Protein AF-A0AAU6DVH6-F1 (afdb_monomer_lite)

Foldseek 3Di:
DVVVVVVVVVVVVVVVVVVVVVVVVPDDDAQKKWFDPPPPDATEIAGCDDPQNVPVPPDPPPPVRIDRDDLVVSVCSVPPVVHHYDPRRPSCVVNVHD

Structure (mmCIF, N/CA/C/O backbone):
data_AF-A0AAU6DVH6-F1
#
_entry.id   AF-A0AAU6DVH6-F1
#
loop_
_atom_site.group_PDB
_atom_site.id
_atom_site.type_symbol
_atom_site.label_atom_id
_atom_site.label_alt_id
_atom_site.label_comp_id
_atom_site.label_asym_id
_atom_site.label_entity_id
_atom_site.label_seq_id
_atom_site.pdbx_PDB_ins_code
_atom_site.Cartn_x
_atom_site.Cartn_y
_atom_site.Cartn_z
_atom_site.occupancy
_atom_site.B_iso_or_equiv
_atom_site.auth_seq_id
_atom_site.auth_comp_id
_atom_site.auth_asym_id
_atom_site.auth_atom_id
_atom_site.pdbx_PDB_model_num
ATOM 1 N N . MET A 1 1 ? 39.160 -4.697 -31.586 1.00 62.22 1 MET A N 1
ATOM 2 C CA . MET A 1 1 ? 38.354 -5.785 -30.984 1.00 62.22 1 MET A CA 1
ATOM 3 C C . MET A 1 1 ? 37.705 -5.423 -29.638 1.00 62.22 1 MET A C 1
ATOM 5 O O . MET A 1 1 ? 36.741 -6.080 -29.283 1.00 62.22 1 MET A O 1
ATOM 9 N N . ALA A 1 2 ? 38.150 -4.384 -28.909 1.00 64.06 2 ALA A N 1
ATOM 10 C CA . ALA A 1 2 ? 37.533 -3.968 -27.633 1.00 64.06 2 ALA A CA 1
ATOM 11 C C . ALA A 1 2 ? 36.112 -3.374 -27.772 1.00 64.06 2 ALA A C 1
ATOM 13 O O . ALA A 1 2 ? 35.224 -3.725 -27.008 1.00 64.06 2 ALA A O 1
ATOM 14 N N . ARG A 1 3 ? 35.873 -2.573 -28.820 1.00 63.03 3 ARG A N 1
ATOM 15 C CA . ARG A 1 3 ? 34.599 -1.867 -29.063 1.00 63.03 3 ARG A CA 1
ATOM 16 C C . ARG A 1 3 ? 33.383 -2.797 -29.231 1.00 63.03 3 ARG A C 1
ATOM 18 O O . ARG A 1 3 ? 32.265 -2.406 -28.938 1.00 63.03 3 ARG A O 1
ATOM 25 N N . THR A 1 4 ? 33.600 -4.029 -29.697 1.00 71.75 4 THR A N 1
ATOM 26 C CA . THR A 1 4 ? 32.538 -5.038 -29.864 1.00 71.75 4 THR A CA 1
ATOM 27 C C . THR A 1 4 ? 32.136 -5.670 -28.531 1.00 71.75 4 THR A C 1
ATOM 29 O O . THR A 1 4 ? 30.976 -6.017 -28.362 1.00 71.75 4 THR A O 1
ATOM 32 N N . ARG A 1 5 ? 33.066 -5.792 -27.571 1.00 68.69 5 ARG A N 1
ATOM 33 C CA . ARG A 1 5 ? 32.782 -6.376 -26.250 1.00 68.69 5 ARG A CA 1
ATOM 34 C C . ARG A 1 5 ? 31.963 -5.429 -25.375 1.00 68.69 5 ARG A C 1
ATOM 36 O O . ARG A 1 5 ? 30.977 -5.866 -24.805 1.00 68.69 5 ARG A O 1
ATOM 43 N N . GLU A 1 6 ? 32.294 -4.136 -25.372 1.00 70.75 6 GLU A N 1
ATOM 44 C CA . GLU A 1 6 ? 31.474 -3.114 -24.694 1.00 70.75 6 GLU A CA 1
ATOM 45 C C . GLU A 1 6 ? 30.042 -3.072 -25.240 1.00 70.75 6 GLU A C 1
ATOM 47 O O . GLU A 1 6 ? 29.088 -2.904 -24.486 1.00 70.75 6 GLU A O 1
ATOM 52 N N . TRP A 1 7 ? 29.881 -3.251 -26.555 1.00 72.12 7 TRP A N 1
ATOM 53 C CA . TRP A 1 7 ? 28.562 -3.247 -27.186 1.00 72.12 7 TRP A CA 1
ATOM 54 C C . TRP A 1 7 ? 27.711 -4.448 -26.751 1.00 72.12 7 TRP A C 1
ATOM 56 O O . TRP A 1 7 ? 26.519 -4.294 -26.504 1.00 72.12 7 TRP A O 1
ATOM 66 N N . ILE A 1 8 ? 28.333 -5.622 -26.596 1.00 75.44 8 ILE A N 1
ATOM 67 C CA . ILE A 1 8 ? 27.667 -6.829 -26.088 1.00 75.44 8 ILE A CA 1
ATOM 68 C C . ILE A 1 8 ? 27.226 -6.624 -24.633 1.00 75.44 8 ILE A C 1
ATOM 70 O O . ILE A 1 8 ? 26.067 -6.863 -24.325 1.00 75.44 8 ILE A O 1
ATOM 74 N N . GLU A 1 9 ? 28.089 -6.099 -23.759 1.00 74.25 9 GLU A N 1
ATOM 75 C CA . GLU A 1 9 ? 27.757 -5.891 -22.337 1.00 74.25 9 GLU A CA 1
ATOM 76 C C . GLU A 1 9 ? 26.633 -4.861 -22.113 1.00 74.25 9 GLU A C 1
ATOM 78 O O . GLU A 1 9 ? 25.827 -4.981 -21.185 1.00 74.25 9 GLU A O 1
ATOM 83 N N . ILE A 1 10 ? 26.567 -3.816 -22.946 1.00 76.69 10 ILE A N 1
ATOM 84 C CA . ILE A 1 10 ? 25.478 -2.830 -22.898 1.00 76.69 10 ILE A CA 1
ATOM 85 C C . ILE A 1 10 ? 24.163 -3.471 -23.341 1.00 76.69 10 ILE A C 1
ATOM 87 O O . ILE A 1 10 ? 23.145 -3.296 -22.669 1.00 76.69 10 ILE A O 1
ATOM 91 N N . GLU A 1 11 ? 24.181 -4.226 -24.436 1.00 74.81 11 GLU A N 1
ATOM 92 C CA . GLU A 1 11 ? 22.973 -4.853 -24.967 1.00 74.81 11 GLU A CA 1
ATOM 93 C C . GLU A 1 11 ? 22.472 -5.980 -24.048 1.00 74.81 11 GLU A C 1
ATOM 95 O O . GLU A 1 11 ? 21.274 -6.081 -23.793 1.00 74.81 11 GLU A O 1
ATOM 100 N N . GLU A 1 12 ? 23.377 -6.750 -23.437 1.00 73.38 12 GLU A N 1
ATOM 101 C CA . GLU A 1 12 ? 23.032 -7.745 -22.417 1.00 73.38 12 GLU A CA 1
ATOM 102 C C . GLU A 1 12 ? 22.362 -7.102 -21.199 1.00 73.38 12 GLU A C 1
ATOM 104 O O . GLU A 1 12 ? 21.345 -7.613 -20.725 1.00 73.38 12 GLU A O 1
ATOM 109 N N . ARG A 1 13 ? 22.851 -5.948 -20.720 1.00 70.31 13 ARG A N 1
ATOM 110 C CA . ARG A 1 13 ? 22.172 -5.209 -19.641 1.00 70.31 13 ARG A CA 1
ATOM 111 C C . ARG A 1 13 ? 20.765 -4.778 -20.030 1.00 70.31 13 ARG A C 1
ATOM 113 O O . ARG A 1 13 ? 19.850 -4.967 -19.232 1.00 70.31 13 ARG A O 1
ATOM 120 N N . ARG A 1 14 ? 20.577 -4.262 -21.247 1.00 69.31 14 ARG A N 1
ATOM 121 C CA . ARG A 1 14 ? 19.253 -3.845 -21.733 1.00 69.31 14 ARG A CA 1
ATOM 122 C C . ARG A 1 14 ? 18.281 -5.018 -21.773 1.00 69.31 14 ARG A C 1
ATOM 124 O O . ARG A 1 14 ? 17.178 -4.902 -21.251 1.00 69.31 14 ARG A O 1
ATOM 131 N N . VAL A 1 15 ? 18.709 -6.164 -22.305 1.00 75.50 15 VAL A N 1
ATOM 132 C CA . VAL A 1 15 ? 17.887 -7.383 -22.346 1.00 75.50 15 VAL A CA 1
ATOM 133 C C . VAL A 1 15 ? 17.543 -7.871 -20.936 1.00 75.50 15 VAL A C 1
ATOM 135 O O . VAL A 1 15 ? 16.401 -8.256 -20.690 1.00 75.50 15 VAL A O 1
ATOM 138 N N . GLN A 1 16 ? 18.482 -7.826 -19.986 1.00 69.50 16 GLN A N 1
ATOM 139 C CA . GLN A 1 16 ? 18.209 -8.202 -18.593 1.00 69.50 16 GLN A CA 1
ATOM 140 C C . GLN A 1 16 ? 17.236 -7.231 -17.909 1.00 69.50 16 GLN A C 1
ATOM 142 O O . GLN A 1 16 ? 16.309 -7.674 -17.233 1.00 69.50 16 GLN A O 1
ATOM 147 N N . GLU A 1 17 ? 17.381 -5.919 -18.107 1.00 66.44 17 GLU A N 1
ATOM 148 C CA . GLU A 1 17 ? 16.439 -4.924 -17.580 1.00 66.44 17 GLU A CA 1
ATOM 149 C C 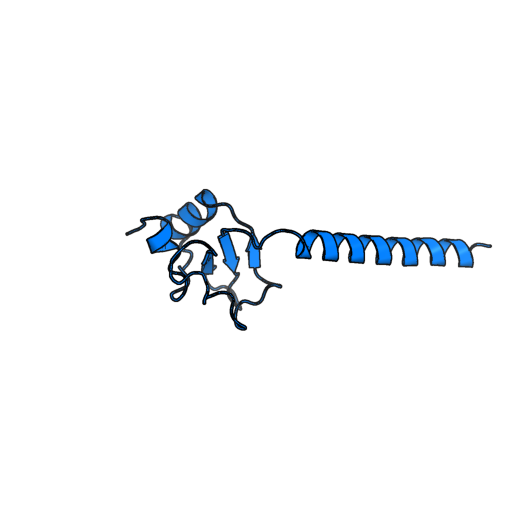. GLU A 1 17 ? 15.032 -5.090 -18.165 1.00 66.44 17 GLU A C 1
ATOM 151 O O . GLU A 1 17 ? 14.038 -4.963 -17.442 1.00 66.44 17 GLU A O 1
ATOM 156 N N . GLU A 1 18 ? 14.936 -5.399 -19.458 1.00 68.38 18 GLU A N 1
ATOM 157 C CA . GLU A 1 18 ? 13.666 -5.619 -20.145 1.00 68.38 18 GLU A CA 1
ATOM 158 C C . GLU A 1 18 ? 12.999 -6.919 -19.687 1.00 68.38 18 GLU A C 1
ATOM 160 O O . GLU A 1 18 ? 11.808 -6.913 -19.374 1.00 68.38 18 GLU A O 1
ATOM 165 N N . ARG A 1 19 ? 13.771 -8.001 -19.521 1.00 64.31 19 ARG A N 1
ATOM 166 C CA . ARG A 1 19 ? 13.292 -9.252 -18.917 1.00 64.31 19 ARG A CA 1
ATOM 167 C C . ARG A 1 19 ? 12.796 -9.042 -17.495 1.00 64.31 19 ARG A C 1
ATOM 169 O O . ARG A 1 19 ? 11.673 -9.424 -17.189 1.00 64.31 19 ARG A O 1
ATOM 176 N N . HIS A 1 20 ? 13.564 -8.359 -16.651 1.00 61.78 20 HIS A N 1
ATOM 177 C CA . HIS A 1 20 ? 13.130 -8.035 -15.295 1.00 61.78 20 HIS A CA 1
ATOM 178 C C . HIS A 1 20 ? 11.870 -7.158 -15.277 1.00 61.78 20 HIS A C 1
ATOM 180 O O . HIS A 1 20 ? 11.036 -7.289 -14.382 1.00 61.78 20 HIS A O 1
ATOM 186 N N . ARG A 1 21 ? 11.700 -6.258 -16.253 1.00 62.00 21 ARG A N 1
ATOM 187 C CA . ARG A 1 21 ? 10.474 -5.463 -16.402 1.00 62.00 21 ARG A CA 1
ATOM 188 C C . ARG A 1 21 ? 9.284 -6.338 -16.801 1.00 62.00 21 ARG A C 1
ATOM 190 O O . ARG A 1 21 ? 8.224 -6.192 -16.201 1.00 62.00 21 ARG A O 1
ATOM 197 N N . GLN A 1 22 ? 9.461 -7.243 -17.761 1.00 61.16 22 GLN A N 1
ATOM 198 C CA . GLN A 1 22 ? 8.419 -8.171 -18.206 1.00 61.16 22 GLN A CA 1
ATOM 199 C C . GLN A 1 22 ? 8.029 -9.162 -17.101 1.00 61.16 22 GLN A C 1
ATOM 201 O O . GLN A 1 22 ? 6.846 -9.371 -16.868 1.00 61.16 22 GLN A O 1
ATOM 206 N N . GLU A 1 23 ? 8.993 -9.698 -16.352 1.00 57.62 23 GLU A N 1
ATOM 207 C CA . GLU A 1 23 ? 8.750 -10.590 -15.209 1.00 57.62 23 GLU A CA 1
ATOM 208 C C . GLU A 1 23 ? 7.994 -9.888 -14.075 1.00 57.62 23 GLU A C 1
ATOM 210 O O . GLU A 1 23 ? 7.137 -10.499 -13.437 1.00 57.62 23 GLU A O 1
ATOM 215 N N . ARG A 1 24 ? 8.268 -8.598 -13.831 1.00 56.44 24 ARG A N 1
ATOM 216 C CA . ARG A 1 24 ? 7.488 -7.778 -12.889 1.00 56.44 24 ARG A CA 1
ATOM 217 C C . ARG A 1 24 ? 6.080 -7.474 -13.399 1.00 56.44 24 ARG A C 1
ATOM 219 O O . ARG A 1 24 ? 5.160 -7.449 -12.597 1.00 56.44 24 ARG A O 1
ATOM 226 N N . ALA A 1 25 ? 5.909 -7.259 -14.703 1.00 55.59 25 ALA A N 1
ATOM 227 C CA . ALA A 1 25 ? 4.603 -6.998 -15.313 1.00 55.59 25 ALA A CA 1
ATOM 228 C C . ALA A 1 25 ? 3.728 -8.261 -15.438 1.00 55.59 25 ALA A C 1
ATOM 230 O O . ALA A 1 25 ? 2.507 -8.161 -15.435 1.00 55.59 25 ALA A O 1
ATOM 231 N N . ALA A 1 26 ? 4.346 -9.440 -15.546 1.00 50.97 26 ALA A N 1
ATOM 232 C CA . ALA A 1 26 ? 3.664 -10.732 -15.607 1.00 50.97 26 ALA A CA 1
ATOM 233 C C . ALA A 1 26 ? 3.265 -11.275 -14.225 1.00 50.97 26 ALA A C 1
ATOM 235 O O . ALA A 1 26 ? 2.502 -12.238 -14.143 1.00 50.97 26 ALA A O 1
ATOM 236 N N . GLN A 1 27 ? 3.777 -10.688 -13.139 1.00 48.81 27 GLN A N 1
ATOM 237 C CA . GLN A 1 27 ? 3.310 -11.019 -11.800 1.00 48.81 27 GLN A CA 1
ATOM 238 C C . GLN A 1 27 ? 1.903 -10.446 -11.608 1.00 48.81 27 GLN A C 1
ATOM 240 O O . GLN A 1 27 ? 1.688 -9.268 -11.908 1.00 48.81 27 GLN A O 1
ATOM 245 N N . PRO A 1 28 ? 0.941 -11.252 -11.117 1.00 54.75 28 PRO A N 1
ATOM 246 C CA . PRO A 1 28 ? -0.360 -10.719 -10.751 1.00 54.75 28 PRO A CA 1
ATOM 247 C C . PRO A 1 28 ? -0.155 -9.560 -9.767 1.00 54.75 28 PRO A C 1
ATOM 249 O O . PRO A 1 28 ? 0.771 -9.625 -8.946 1.00 54.75 28 PRO A O 1
ATOM 252 N N . PRO A 1 29 ? -0.968 -8.494 -9.858 1.00 57.69 29 PRO A N 1
ATOM 253 C CA . PRO A 1 29 ? -0.822 -7.347 -8.981 1.00 57.69 29 PRO A CA 1
ATOM 254 C C . PRO A 1 29 ? -0.833 -7.837 -7.526 1.00 57.69 29 PRO A C 1
ATOM 256 O O . PRO A 1 29 ? -1.720 -8.612 -7.153 1.00 57.69 29 PRO A O 1
ATOM 259 N N . PRO A 1 30 ? 0.179 -7.467 -6.723 1.00 62.75 30 PRO A N 1
ATOM 260 C CA . PRO A 1 30 ? 0.290 -7.928 -5.348 1.00 62.75 30 PRO A CA 1
ATOM 261 C C . PRO A 1 30 ? -0.984 -7.587 -4.575 1.00 62.75 30 PRO A C 1
ATOM 263 O O . PRO A 1 30 ? -1.513 -6.482 -4.693 1.00 62.75 30 PRO A O 1
ATOM 266 N N . GLU A 1 31 ? -1.449 -8.532 -3.756 1.00 77.00 31 GLU A N 1
ATOM 267 C CA . GLU A 1 31 ? -2.706 -8.403 -3.008 1.00 77.00 31 GLU A CA 1
ATOM 268 C C . GLU A 1 31 ? -2.743 -7.175 -2.085 1.00 77.00 31 GLU A C 1
ATOM 270 O O . GLU A 1 31 ? -3.812 -6.642 -1.780 1.00 77.00 31 GLU A O 1
ATOM 275 N N . TRP A 1 32 ? -1.565 -6.720 -1.654 1.00 83.31 32 TRP A N 1
ATOM 276 C CA . TRP A 1 32 ? -1.370 -5.585 -0.762 1.00 83.31 32 TRP A CA 1
ATOM 277 C C . TRP A 1 32 ? -0.177 -4.752 -1.217 1.00 83.31 32 TRP A C 1
ATOM 279 O O . TRP A 1 32 ? 0.893 -5.287 -1.531 1.00 83.31 32 TRP A O 1
ATOM 289 N N . VAL A 1 33 ? -0.328 -3.430 -1.187 1.00 85.62 33 VAL A N 1
ATOM 290 C CA . VAL A 1 33 ? 0.772 -2.500 -1.456 1.00 85.62 33 VAL A CA 1
ATOM 291 C C . VAL A 1 33 ? 0.780 -1.345 -0.464 1.00 85.62 33 VAL A C 1
ATOM 293 O O . VAL A 1 33 ? -0.265 -0.867 -0.032 1.00 85.62 33 VAL A O 1
ATOM 296 N N . ALA A 1 34 ? 1.977 -0.876 -0.120 1.00 86.12 34 ALA A N 1
ATOM 297 C CA . ALA A 1 34 ? 2.182 0.391 0.570 1.00 86.12 34 ALA A CA 1
ATOM 298 C C . ALA A 1 34 ? 2.616 1.441 -0.452 1.00 86.12 34 ALA A C 1
ATOM 300 O O . ALA A 1 34 ? 3.652 1.288 -1.098 1.00 86.12 34 ALA A O 1
ATOM 301 N N . GLN A 1 35 ? 1.838 2.507 -0.592 1.00 84.50 35 GLN A N 1
ATOM 302 C CA . GLN A 1 35 ? 2.211 3.692 -1.345 1.00 84.50 35 GLN A CA 1
ATOM 303 C C . GLN A 1 35 ? 2.856 4.691 -0.391 1.00 84.50 35 GLN A C 1
ATOM 305 O O . GLN A 1 35 ? 2.238 5.129 0.581 1.00 84.50 35 GLN A O 1
ATOM 310 N N . ASN A 1 36 ? 4.092 5.084 -0.678 1.00 77.56 36 ASN A N 1
ATOM 311 C CA . ASN A 1 36 ? 4.687 6.207 0.035 1.00 77.56 36 ASN A CA 1
ATOM 312 C C . ASN A 1 36 ? 3.995 7.493 -0.432 1.00 77.56 36 ASN A C 1
ATOM 314 O O . ASN A 1 36 ? 3.943 7.762 -1.636 1.00 77.56 36 ASN A O 1
ATOM 318 N N . GLY A 1 37 ? 3.460 8.275 0.510 1.00 64.44 37 GLY A N 1
ATOM 319 C CA . GLY A 1 37 ? 2.856 9.568 0.202 1.00 64.44 37 GLY A CA 1
ATOM 320 C C . GLY A 1 37 ? 3.841 10.492 -0.522 1.00 64.44 37 GLY A C 1
ATOM 321 O O . GLY A 1 37 ? 5.062 10.347 -0.424 1.00 64.44 37 GLY A O 1
ATOM 322 N N . VAL A 1 38 ? 3.328 11.467 -1.272 1.00 59.56 38 VAL A N 1
ATOM 323 C CA . VAL A 1 38 ? 4.172 12.514 -1.861 1.00 59.56 38 VAL A CA 1
ATOM 324 C C . VAL A 1 38 ? 4.686 13.411 -0.720 1.00 59.56 38 VAL A C 1
ATOM 326 O O . VAL A 1 38 ? 4.003 14.342 -0.309 1.00 59.56 38 VAL A O 1
ATOM 329 N N . GLY A 1 39 ? 5.866 13.103 -0.166 1.00 65.81 39 GLY A N 1
ATOM 330 C CA . GLY A 1 39 ? 6.501 13.842 0.941 1.00 65.81 39 GLY A CA 1
ATOM 331 C C . GLY A 1 39 ? 6.817 12.968 2.166 1.00 65.81 39 GLY A C 1
ATOM 332 O O . GLY A 1 39 ? 6.980 11.761 2.035 1.00 65.81 39 GLY A O 1
ATOM 333 N N . SER A 1 40 ? 6.896 13.575 3.360 1.00 64.75 40 SER A N 1
ATOM 334 C CA . SER A 1 40 ? 7.114 12.881 4.654 1.00 64.75 40 SER A CA 1
ATOM 335 C C . SER A 1 40 ? 5.815 12.416 5.335 1.00 64.75 40 SER A C 1
ATOM 337 O O . SER A 1 40 ? 5.785 12.234 6.551 1.00 64.75 40 SER A O 1
ATOM 339 N N . GLY A 1 41 ? 4.720 12.301 4.580 1.00 73.06 41 GLY A N 1
ATOM 340 C CA . GLY A 1 41 ? 3.440 11.820 5.104 1.00 73.06 41 GLY A CA 1
ATOM 341 C C . GLY A 1 41 ? 3.470 10.318 5.415 1.00 73.06 41 GLY A C 1
ATOM 342 O O . GLY A 1 41 ? 4.319 9.603 4.875 1.00 73.06 41 GLY A O 1
ATOM 343 N N . PRO A 1 42 ? 2.552 9.825 6.267 1.00 80.44 42 PRO A N 1
ATOM 344 C CA . PRO A 1 42 ? 2.435 8.397 6.535 1.00 80.44 42 PRO A CA 1
ATOM 345 C C . PRO A 1 42 ? 2.149 7.631 5.234 1.00 80.44 42 PRO A C 1
ATOM 347 O O . PRO A 1 42 ? 1.466 8.154 4.346 1.00 80.44 42 PRO A O 1
ATOM 350 N N . PRO A 1 43 ? 2.659 6.397 5.092 1.00 85.69 43 PRO A N 1
ATOM 351 C CA . PRO A 1 43 ? 2.353 5.582 3.928 1.00 85.69 43 PRO A CA 1
ATOM 352 C C . PRO A 1 43 ? 0.854 5.270 3.882 1.00 85.69 43 PRO A C 1
ATOM 354 O O . PRO A 1 43 ? 0.200 5.102 4.913 1.0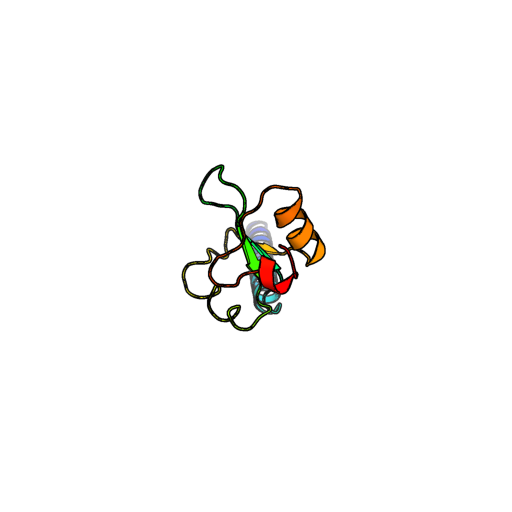0 85.69 43 PRO A O 1
ATOM 357 N N . THR A 1 44 ? 0.309 5.179 2.673 1.00 87.44 44 THR A N 1
ATOM 358 C CA . THR A 1 44 ? -1.069 4.748 2.438 1.00 87.44 44 THR A CA 1
ATOM 359 C C . THR A 1 44 ? -1.070 3.290 2.000 1.00 87.44 44 THR A C 1
ATOM 361 O O . THR A 1 44 ? -0.364 2.911 1.066 1.00 87.44 44 THR A O 1
ATOM 364 N N . ILE A 1 45 ? -1.842 2.455 2.684 1.00 87.25 45 ILE A N 1
ATOM 365 C CA . ILE A 1 45 ? -2.003 1.040 2.370 1.00 87.25 45 ILE A CA 1
ATOM 366 C C . ILE A 1 45 ? -3.146 0.877 1.377 1.00 87.25 45 ILE A C 1
ATOM 368 O O . ILE A 1 45 ? -4.201 1.497 1.514 1.00 87.25 45 ILE A O 1
ATOM 372 N N . HIS A 1 46 ? -2.933 0.009 0.397 1.00 84.81 46 HIS A N 1
ATOM 373 C CA . HIS A 1 46 ? -3.899 -0.354 -0.630 1.00 84.81 46 HIS A CA 1
ATOM 374 C C . HIS A 1 46 ? -3.995 -1.877 -0.740 1.00 84.81 46 HIS A C 1
ATOM 376 O O . HIS A 1 46 ? -3.050 -2.596 -0.401 1.00 84.81 46 HIS A O 1
ATOM 382 N N . THR A 1 47 ? -5.124 -2.377 -1.234 1.00 81.12 47 THR A N 1
ATOM 383 C CA . THR A 1 47 ? -5.344 -3.808 -1.477 1.00 81.12 47 THR A CA 1
ATOM 384 C C . THR A 1 47 ? -6.111 -4.035 -2.777 1.00 81.12 47 THR A C 1
ATOM 386 O O . THR A 1 47 ? -6.901 -3.181 -3.177 1.00 81.12 47 THR A O 1
ATOM 389 N N . THR A 1 48 ? -5.862 -5.168 -3.444 1.00 74.25 48 THR A N 1
ATOM 390 C CA . THR A 1 48 ? -6.682 -5.680 -4.564 1.00 74.25 48 THR A CA 1
ATOM 391 C C . THR A 1 48 ? -7.795 -6.624 -4.092 1.00 74.25 48 THR A C 1
ATOM 393 O O . THR A 1 48 ? -8.583 -7.098 -4.906 1.00 74.25 48 THR A O 1
ATOM 396 N N . LEU A 1 49 ? -7.874 -6.912 -2.789 1.00 66.69 49 LEU A N 1
ATOM 397 C CA . LEU A 1 49 ? -8.881 -7.789 -2.198 1.00 66.69 49 LEU A CA 1
ATOM 398 C C . LEU A 1 49 ? -10.088 -6.969 -1.726 1.00 66.69 49 LEU A C 1
ATOM 400 O O . LEU A 1 49 ? -9.905 -5.999 -1.002 1.00 66.69 49 LEU A O 1
ATOM 404 N N . GLY A 1 50 ? -11.311 -7.369 -2.085 1.00 60.16 50 GLY A N 1
ATOM 405 C CA . GLY A 1 50 ? -12.561 -6.757 -1.604 1.00 60.16 50 GLY A CA 1
ATOM 406 C C . GLY A 1 50 ? -13.447 -6.155 -2.699 1.00 60.16 50 GLY A C 1
ATOM 407 O O . GLY A 1 50 ? -13.018 -5.943 -3.830 1.00 60.16 50 GLY A O 1
ATOM 408 N N . ASP A 1 51 ? -14.699 -5.861 -2.348 1.00 55.44 51 ASP A N 1
ATOM 409 C CA . ASP A 1 51 ? -15.759 -5.462 -3.291 1.00 55.44 51 ASP A CA 1
ATOM 410 C C . ASP A 1 51 ? -15.459 -4.127 -4.006 1.00 55.44 51 ASP A C 1
ATOM 412 O O . ASP A 1 51 ? -15.818 -3.943 -5.169 1.00 55.44 51 ASP A O 1
ATOM 416 N N . SER A 1 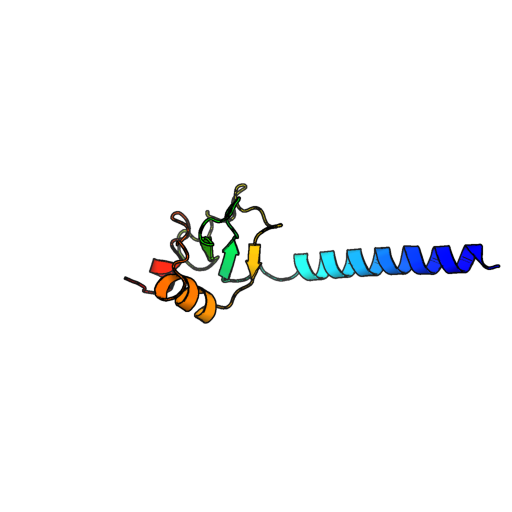52 ? -14.747 -3.222 -3.322 1.00 51.38 52 SER A N 1
ATOM 417 C CA . SER A 1 52 ? -14.279 -1.920 -3.837 1.00 51.38 52 SER A CA 1
ATOM 418 C C . SER A 1 52 ? -12.800 -1.917 -4.249 1.00 51.38 52 SER A C 1
ATOM 420 O O . SER A 1 52 ? -12.248 -0.880 -4.618 1.00 51.38 52 SER A O 1
ATOM 422 N N . ALA A 1 53 ? -12.111 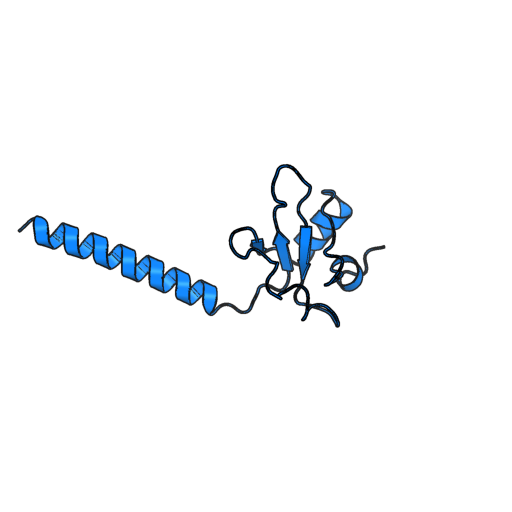-3.056 -4.166 1.00 50.97 53 ALA A N 1
ATOM 423 C CA . ALA A 1 53 ? -10.682 -3.134 -4.465 1.00 50.97 53 ALA A CA 1
ATOM 424 C C . ALA A 1 53 ? -10.369 -3.025 -5.966 1.00 50.97 53 ALA A C 1
ATOM 426 O O . ALA A 1 53 ? -9.241 -2.722 -6.355 1.00 50.97 53 ALA A O 1
ATOM 427 N N . ASN A 1 54 ? -11.402 -3.158 -6.797 1.00 51.38 54 ASN A N 1
ATOM 428 C CA . ASN A 1 54 ? -11.329 -3.007 -8.245 1.00 51.38 54 ASN A CA 1
ATOM 429 C C . ASN A 1 54 ? -11.249 -1.537 -8.699 1.00 51.38 54 ASN A C 1
ATOM 431 O O . ASN A 1 54 ? -11.111 -1.298 -9.893 1.00 51.38 54 ASN A O 1
ATOM 435 N N . THR A 1 55 ? -11.325 -0.566 -7.776 1.00 55.28 55 THR A N 1
ATOM 436 C CA . THR A 1 55 ? -11.410 0.872 -8.101 1.00 55.28 55 THR A CA 1
ATOM 437 C C . THR A 1 55 ? -10.280 1.734 -7.525 1.00 55.28 55 THR A C 1
ATOM 439 O O . THR A 1 55 ? -10.112 2.859 -7.979 1.00 55.28 55 THR A O 1
ATOM 442 N N . CYS A 1 56 ? -9.464 1.252 -6.569 1.00 61.34 56 CYS A N 1
ATOM 443 C CA . CYS A 1 56 ? -8.275 2.014 -6.113 1.00 61.34 56 CYS A CA 1
ATOM 444 C C . CYS A 1 56 ? -7.100 1.857 -7.119 1.00 61.34 56 CYS A C 1
ATOM 446 O O . CYS A 1 56 ? -6.175 2.650 -7.075 1.00 61.34 56 CYS A O 1
ATOM 448 N N . TRP A 1 57 ? -7.152 0.901 -8.067 1.00 59.56 57 TRP A N 1
ATOM 449 C CA . TRP A 1 57 ? -6.130 0.685 -9.119 1.00 59.56 57 TRP A CA 1
ATOM 450 C C . TRP A 1 57 ? -6.339 1.508 -10.406 1.00 59.56 57 TRP A C 1
ATOM 452 O O . TRP A 1 57 ? -5.529 1.417 -11.335 1.00 59.56 57 TRP A O 1
ATOM 462 N N . ASP A 1 58 ? -7.388 2.330 -10.473 1.00 52.53 58 ASP A N 1
ATOM 463 C CA . ASP A 1 58 ? -7.507 3.336 -11.530 1.00 52.53 58 ASP A CA 1
ATOM 464 C C . ASP A 1 58 ? -6.426 4.428 -11.373 1.00 52.53 58 ASP A C 1
ATOM 466 O O . ASP A 1 58 ? -5.759 4.513 -10.344 1.00 52.53 58 ASP A O 1
ATOM 470 N N . ALA A 1 59 ? -6.228 5.222 -12.433 1.00 47.19 59 ALA A N 1
ATOM 471 C CA . ALA A 1 59 ? -5.112 6.121 -12.799 1.00 47.19 59 ALA A CA 1
ATOM 472 C C . ALA A 1 59 ? -4.325 6.934 -11.727 1.00 47.19 59 ALA A C 1
ATOM 474 O O . ALA A 1 59 ? -3.352 7.595 -12.091 1.00 47.19 59 ALA A O 1
ATOM 475 N N . GLU A 1 60 ? -4.693 6.922 -10.446 1.00 51.19 60 GLU A N 1
ATOM 476 C CA . GLU A 1 60 ? -4.069 7.697 -9.364 1.00 51.19 60 GLU A CA 1
ATOM 477 C C . GLU A 1 60 ? -2.997 6.941 -8.559 1.00 51.19 60 GLU A C 1
ATOM 479 O O . GLU A 1 60 ? -2.173 7.574 -7.889 1.00 51.19 60 GLU A O 1
ATOM 484 N N . VAL A 1 61 ? -2.943 5.605 -8.620 1.00 57.34 61 VAL A N 1
ATOM 485 C CA . VAL A 1 61 ? -1.862 4.862 -7.954 1.00 57.34 61 VAL A CA 1
ATOM 486 C C . VAL A 1 61 ? -0.584 4.977 -8.779 1.00 57.34 61 VAL A C 1
ATOM 488 O O . VAL A 1 61 ? -0.401 4.303 -9.790 1.00 57.34 61 VAL A O 1
ATOM 491 N N . ASP A 1 62 ? 0.331 5.840 -8.327 1.00 62.62 62 ASP A N 1
ATOM 492 C CA . ASP A 1 62 ? 1.691 5.912 -8.865 1.00 62.62 62 ASP A CA 1
ATOM 493 C C . ASP A 1 62 ? 2.430 4.595 -8.576 1.00 62.62 62 ASP A C 1
ATOM 495 O O . ASP A 1 62 ? 3.054 4.417 -7.525 1.00 62.62 62 ASP A O 1
ATOM 499 N N . TYR A 1 63 ? 2.360 3.672 -9.537 1.00 59.62 63 TYR A N 1
ATOM 500 C CA . TYR A 1 63 ? 3.019 2.368 -9.504 1.00 59.62 63 TYR A CA 1
ATOM 501 C C . TYR A 1 63 ? 4.542 2.453 -9.315 1.00 59.62 63 TYR A C 1
ATOM 503 O O . TYR A 1 63 ? 5.163 1.463 -8.932 1.00 59.62 63 TYR A O 1
ATOM 511 N N . ALA A 1 64 ? 5.167 3.614 -9.545 1.00 63.09 64 ALA A N 1
ATOM 512 C CA . ALA A 1 64 ? 6.589 3.806 -9.272 1.00 63.09 64 ALA A CA 1
ATOM 513 C C . ALA A 1 64 ? 6.888 4.006 -7.774 1.00 63.09 64 ALA A C 1
ATOM 515 O O . ALA A 1 64 ? 8.040 3.873 -7.357 1.00 63.09 64 ALA A O 1
ATOM 516 N N . ARG A 1 65 ? 5.874 4.316 -6.955 1.00 69.94 65 ARG A N 1
ATOM 517 C CA . ARG A 1 65 ? 6.006 4.601 -5.513 1.00 69.94 65 ARG A CA 1
ATOM 518 C C . ARG A 1 65 ? 5.293 3.595 -4.618 1.00 69.94 65 ARG A C 1
ATOM 520 O O . ARG A 1 65 ? 5.228 3.805 -3.404 1.00 69.94 65 ARG A O 1
ATOM 527 N N . VAL A 1 66 ? 4.767 2.519 -5.196 1.00 75.94 66 VAL A N 1
ATOM 528 C CA . VAL A 1 66 ? 4.167 1.425 -4.434 1.00 75.94 66 VAL A CA 1
ATOM 529 C C . VAL A 1 66 ? 5.182 0.323 -4.176 1.00 75.94 66 VAL A C 1
ATOM 531 O O . VAL A 1 66 ? 5.961 -0.062 -5.047 1.00 75.94 66 VAL A O 1
ATOM 534 N N . ARG A 1 67 ? 5.161 -0.209 -2.957 1.00 80.44 67 ARG A N 1
ATOM 535 C CA . ARG A 1 67 ? 5.939 -1.378 -2.562 1.00 80.44 67 ARG A CA 1
ATOM 536 C C . ARG A 1 67 ? 4.984 -2.535 -2.258 1.00 80.44 67 ARG A C 1
ATOM 538 O O . ARG A 1 67 ? 4.073 -2.337 -1.455 1.00 80.44 67 ARG A O 1
ATOM 545 N N . PRO A 1 68 ? 5.195 -3.733 -2.833 1.00 80.12 68 PRO A N 1
ATOM 546 C CA . PRO A 1 68 ? 4.442 -4.916 -2.438 1.00 80.12 68 PRO A CA 1
ATOM 547 C C . PRO A 1 68 ? 4.713 -5.243 -0.971 1.00 80.12 68 PRO A C 1
ATOM 549 O O . PRO A 1 68 ? 5.866 -5.235 -0.523 1.00 80.12 68 PRO A O 1
ATOM 552 N N . ILE A 1 69 ? 3.648 -5.537 -0.237 1.00 85.75 69 ILE A N 1
ATOM 553 C CA . ILE A 1 69 ? 3.700 -5.956 1.163 1.00 85.75 69 ILE A CA 1
ATOM 554 C C . ILE A 1 69 ? 2.837 -7.203 1.353 1.00 85.75 69 ILE A C 1
ATOM 556 O O . ILE A 1 69 ? 2.012 -7.546 0.511 1.00 85.75 69 ILE A O 1
ATOM 560 N N . THR A 1 70 ? 3.032 -7.910 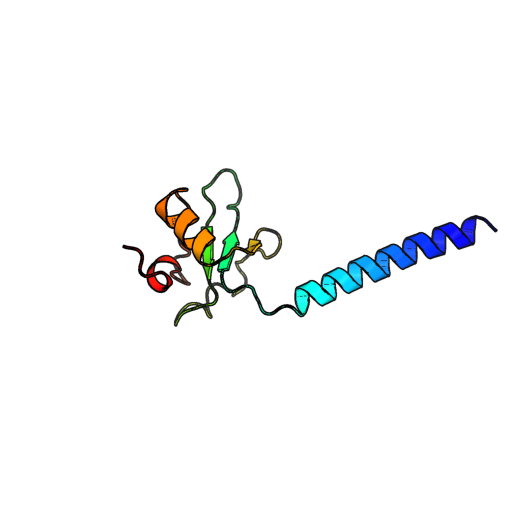2.459 1.00 86.12 70 THR A N 1
ATOM 561 C CA . THR A 1 70 ? 2.157 -9.018 2.848 1.00 86.12 70 THR A CA 1
ATOM 562 C C . THR A 1 70 ? 0.926 -8.503 3.590 1.00 86.12 70 THR A C 1
ATOM 564 O O . THR A 1 70 ? 0.932 -7.406 4.149 1.00 86.12 70 THR A O 1
ATOM 567 N N . ARG A 1 71 ? -0.118 -9.334 3.683 1.00 87.81 71 ARG A N 1
ATOM 568 C CA . ARG A 1 71 ? -1.308 -9.057 4.504 1.00 87.81 71 ARG A CA 1
ATOM 569 C C . ARG A 1 71 ? -0.959 -8.689 5.952 1.00 87.81 71 ARG A C 1
ATOM 571 O O . ARG A 1 71 ? -1.540 -7.774 6.523 1.00 87.81 71 ARG A O 1
ATOM 578 N N . GLU A 1 72 ? 0.005 -9.391 6.543 1.00 88.69 72 GLU A N 1
ATOM 579 C CA . GLU A 1 72 ? 0.438 -9.151 7.924 1.00 88.69 72 GLU A CA 1
ATOM 580 C C . GLU A 1 72 ? 1.206 -7.830 8.067 1.00 88.69 72 GLU A C 1
ATOM 582 O O . GLU A 1 72 ? 1.044 -7.118 9.055 1.00 88.69 72 GLU A O 1
ATOM 587 N N . GLN A 1 73 ? 1.999 -7.460 7.057 1.00 89.38 73 GLN A N 1
ATOM 588 C CA . GLN A 1 73 ? 2.643 -6.148 7.001 1.00 89.38 73 GLN A CA 1
ATOM 589 C C . GLN A 1 73 ? 1.617 -5.027 6.824 1.00 89.38 73 GLN A C 1
ATOM 591 O O . GLN A 1 73 ? 1.739 -4.003 7.481 1.00 89.38 73 GLN A O 1
ATOM 596 N N . ALA A 1 74 ? 0.586 -5.226 6.000 1.00 89.06 74 ALA A N 1
ATOM 597 C CA . ALA A 1 74 ? -0.515 -4.275 5.862 1.00 89.06 74 ALA A CA 1
ATOM 598 C C . ALA A 1 74 ? -1.249 -4.071 7.194 1.00 89.06 74 ALA A C 1
ATOM 600 O O . ALA A 1 74 ? -1.489 -2.936 7.600 1.00 89.06 74 ALA A O 1
ATOM 601 N N . ARG 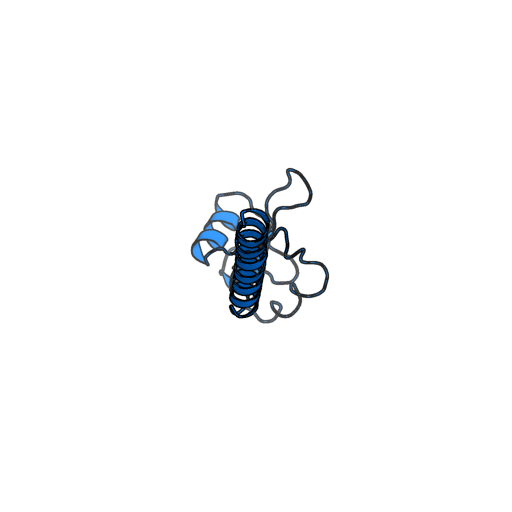A 1 75 ? -1.533 -5.168 7.910 1.00 91.25 75 ARG A N 1
ATOM 602 C CA . ARG A 1 75 ? -2.132 -5.134 9.248 1.00 91.25 75 ARG A CA 1
ATOM 603 C C . ARG A 1 75 ? -1.276 -4.326 10.215 1.00 91.25 75 ARG A C 1
ATOM 605 O O . ARG A 1 75 ? -1.777 -3.379 10.808 1.00 91.25 75 ARG A O 1
ATOM 612 N N . ARG A 1 76 ? 0.011 -4.665 10.331 1.00 91.06 76 ARG A N 1
ATOM 613 C CA . ARG A 1 76 ? 0.952 -3.961 11.210 1.00 91.06 76 ARG A CA 1
ATOM 614 C C . ARG A 1 76 ? 1.070 -2.483 10.853 1.00 91.06 76 ARG A C 1
ATOM 616 O O . ARG A 1 76 ? 1.018 -1.644 11.745 1.00 91.06 76 ARG A O 1
ATOM 623 N N . ALA A 1 77 ? 1.166 -2.164 9.566 1.00 90.44 77 ALA A N 1
ATOM 624 C CA . ALA A 1 77 ? 1.294 -0.791 9.110 1.00 90.44 77 ALA A CA 1
ATOM 625 C C . ALA A 1 77 ? 0.094 0.062 9.555 1.00 90.44 77 ALA A C 1
ATOM 627 O O . ALA A 1 77 ? 0.280 1.164 10.067 1.00 90.44 77 ALA A O 1
ATOM 628 N N . LEU A 1 78 ? -1.125 -0.471 9.421 1.00 89.88 78 LEU A N 1
ATOM 629 C CA . LEU A 1 78 ? -2.359 0.217 9.809 1.00 89.88 78 LEU A CA 1
ATOM 630 C C . LEU A 1 78 ? -2.560 0.299 11.331 1.00 89.88 78 LEU A C 1
ATOM 632 O O . LEU A 1 78 ? -3.131 1.275 11.807 1.00 89.88 78 LEU A O 1
ATOM 636 N N . THR A 1 79 ? -2.108 -0.695 12.103 1.00 90.69 79 THR A N 1
ATOM 637 C CA . THR A 1 79 ? -2.363 -0.745 13.557 1.00 90.69 79 THR A CA 1
ATOM 638 C C . THR A 1 79 ? -1.234 -0.190 14.420 1.00 90.69 79 THR A C 1
ATOM 640 O O . THR A 1 79 ? -1.498 0.368 15.479 1.00 90.69 79 THR A O 1
ATOM 643 N N . GLU A 1 80 ? 0.021 -0.385 14.016 1.00 90.56 80 GLU A N 1
ATOM 644 C CA . GLU A 1 80 ? 1.211 -0.101 14.833 1.00 90.56 80 GLU A CA 1
ATOM 645 C C . GLU A 1 80 ? 2.042 1.056 14.264 1.00 90.56 80 GLU A C 1
ATOM 647 O O . GLU A 1 80 ? 2.593 1.846 15.027 1.00 90.56 80 GLU A O 1
ATOM 652 N N . GLU A 1 81 ? 2.128 1.183 12.936 1.00 87.25 81 GLU A N 1
ATOM 653 C CA . GLU A 1 81 ? 3.037 2.140 12.276 1.00 87.25 81 GLU A CA 1
ATOM 654 C C . GLU A 1 81 ? 2.353 3.465 11.887 1.00 87.25 81 GLU A C 1
ATOM 656 O O . GLU A 1 81 ? 3.014 4.392 11.421 1.00 87.25 81 GLU A O 1
ATOM 661 N N . GLY A 1 82 ? 1.035 3.578 12.090 1.00 86.50 82 GLY A N 1
ATOM 662 C CA . GLY A 1 82 ? 0.267 4.791 11.787 1.00 86.50 82 GLY A CA 1
ATOM 663 C C . GLY A 1 82 ? 0.057 5.041 10.291 1.00 86.50 82 GLY A C 1
ATOM 664 O O . GLY A 1 82 ? -0.177 6.182 9.884 1.00 86.50 82 GLY A O 1
ATOM 665 N N . ALA A 1 83 ? 0.155 3.998 9.463 1.00 88.44 83 ALA A N 1
ATOM 666 C CA . ALA A 1 83 ? -0.188 4.077 8.051 1.00 88.44 83 ALA A CA 1
ATOM 667 C C . ALA A 1 83 ? -1.685 4.364 7.869 1.00 88.44 83 ALA A C 1
ATOM 669 O O . ALA A 1 83 ? -2.521 3.977 8.686 1.00 88.44 83 ALA A O 1
ATOM 670 N N . GLN A 1 84 ? -2.032 5.023 6.769 1.00 88.81 84 GLN A N 1
ATOM 671 C CA . GLN A 1 84 ? -3.421 5.335 6.438 1.00 88.81 84 GLN A CA 1
ATOM 672 C C . GLN A 1 84 ? -4.005 4.275 5.503 1.00 88.81 84 GLN A C 1
ATOM 674 O O . GLN A 1 84 ? -3.315 3.760 4.629 1.00 88.81 84 GLN A O 1
ATOM 679 N N . ALA A 1 85 ? -5.287 3.958 5.649 1.00 87.38 85 ALA A N 1
ATOM 680 C CA . ALA A 1 85 ? -6.003 3.085 4.720 1.00 87.38 85 ALA A CA 1
ATOM 681 C C . ALA A 1 85 ? -6.499 3.878 3.491 1.00 87.38 85 ALA A C 1
ATOM 683 O O . ALA A 1 85 ? -7.071 4.956 3.663 1.00 87.38 85 ALA A O 1
ATOM 684 N N . CYS A 1 86 ? -6.328 3.362 2.259 1.00 83.69 86 CYS A N 1
ATOM 685 C CA . CYS A 1 86 ? -6.993 3.938 1.073 1.00 83.69 86 CYS A CA 1
ATOM 686 C C . CYS A 1 86 ? -8.511 3.930 1.300 1.00 83.69 86 CYS A C 1
ATOM 688 O O . CYS A 1 86 ? -9.118 2.883 1.523 1.00 83.69 86 CYS A O 1
ATOM 690 N N . ILE A 1 87 ? -9.138 5.104 1.204 1.00 80.44 87 ILE A N 1
ATOM 691 C CA . ILE A 1 87 ? -10.586 5.261 1.401 1.00 80.44 87 ILE A CA 1
ATOM 692 C C . ILE A 1 87 ? -11.419 4.538 0.331 1.00 80.44 87 ILE A C 1
ATOM 694 O O . ILE A 1 87 ? -12.574 4.219 0.592 1.00 80.44 87 ILE A O 1
ATOM 698 N N . GLN A 1 88 ? -10.842 4.283 -0.851 1.00 77.75 88 GLN A N 1
ATOM 699 C CA . GLN A 1 88 ? -11.517 3.615 -1.967 1.00 77.75 88 GLN A CA 1
ATOM 700 C C . GLN A 1 88 ? -11.505 2.091 -1.796 1.00 77.75 88 GLN A C 1
ATOM 702 O O . GLN A 1 88 ? -12.567 1.477 -1.771 1.00 77.75 88 GLN A O 1
ATOM 707 N N . CYS A 1 89 ? -10.331 1.469 -1.619 1.00 79.25 89 CYS A N 1
ATOM 708 C CA . CYS A 1 89 ? -10.247 0.010 -1.463 1.00 79.25 89 CYS A CA 1
ATOM 709 C C . CYS A 1 89 ? -10.462 -0.485 -0.026 1.00 79.25 89 CYS A C 1
ATOM 711 O O . CYS A 1 89 ? -10.589 -1.689 0.164 1.00 79.25 89 CYS A O 1
ATOM 713 N N . ARG A 1 90 ? -10.492 0.407 0.976 1.00 82.75 90 ARG A N 1
ATOM 714 C CA . ARG A 1 90 ? -10.774 0.095 2.393 1.00 82.75 90 ARG A CA 1
ATOM 715 C C . ARG A 1 90 ? -10.031 -1.149 2.915 1.00 82.75 90 ARG A C 1
ATOM 717 O O . ARG A 1 90 ? -10.660 -2.110 3.370 1.00 82.75 90 ARG A O 1
ATOM 724 N N . PRO A 1 91 ? -8.683 -1.154 2.871 1.00 85.06 91 PRO A N 1
ATOM 725 C CA . PRO A 1 91 ? -7.874 -2.292 3.318 1.00 85.06 91 PRO A CA 1
ATOM 726 C C . PRO A 1 91 ? -8.101 -2.640 4.794 1.00 85.06 91 PRO A C 1
ATOM 728 O O . PRO A 1 91 ? -8.013 -3.803 5.173 1.00 85.06 91 PRO A O 1
ATOM 731 N N . ASP A 1 92 ? -8.430 -1.646 5.617 1.00 86.69 92 ASP A N 1
ATOM 732 C CA . ASP A 1 92 ? -8.855 -1.789 7.008 1.00 86.69 92 ASP A CA 1
ATOM 733 C C . ASP A 1 92 ? -10.068 -2.720 7.137 1.00 86.69 92 ASP A C 1
ATOM 735 O O . ASP A 1 92 ? -10.043 -3.676 7.910 1.00 86.69 92 ASP A O 1
ATOM 739 N N . THR A 1 93 ? -11.089 -2.511 6.303 1.00 85.38 93 THR A N 1
ATOM 740 C CA . THR A 1 93 ? -12.323 -3.308 6.311 1.00 85.38 93 THR A CA 1
ATOM 741 C C . THR A 1 93 ? -12.058 -4.740 5.854 1.00 85.38 93 THR A C 1
ATOM 743 O O . THR A 1 93 ? -12.549 -5.691 6.458 1.00 85.38 93 THR A O 1
ATOM 746 N N . VAL A 1 94 ? -11.214 -4.910 4.835 1.00 83.62 94 VAL A N 1
ATOM 747 C CA . VAL A 1 94 ? -10.803 -6.225 4.312 1.00 83.62 94 VAL A CA 1
ATOM 748 C C . VAL A 1 94 ? -9.993 -7.019 5.344 1.00 83.62 94 VAL A C 1
ATOM 750 O O . VAL A 1 94 ? -10.087 -8.246 5.418 1.00 83.62 94 VAL A O 1
ATOM 753 N N . LEU A 1 95 ? -9.205 -6.331 6.173 1.00 85.88 95 LEU A N 1
ATOM 754 C CA . LEU A 1 95 ? -8.465 -6.936 7.281 1.00 85.88 95 LEU A CA 1
ATOM 755 C C . LEU A 1 95 ? -9.319 -7.171 8.534 1.00 85.88 95 LEU A C 1
ATOM 757 O O . LEU A 1 95 ? -8.849 -7.865 9.435 1.00 85.88 95 LEU A O 1
ATOM 761 N N . GLY A 1 96 ? -10.542 -6.634 8.595 1.00 84.50 96 GLY A N 1
ATOM 762 C CA . GLY A 1 96 ? -11.381 -6.666 9.794 1.00 84.50 96 GLY A CA 1
ATOM 763 C C . GLY A 1 96 ? -10.828 -5.802 10.931 1.00 84.50 96 GLY A C 1
ATOM 764 O O . GLY A 1 96 ? -10.991 -6.153 12.099 1.00 84.50 96 GLY A O 1
ATOM 765 N N . LEU A 1 97 ? -10.123 -4.720 10.591 1.00 82.88 97 LEU A N 1
ATOM 766 C CA . LEU A 1 97 ? -9.619 -3.742 11.550 1.00 82.88 97 LEU A CA 1
ATOM 767 C C . LEU A 1 97 ? -10.735 -2.755 11.951 1.00 82.88 97 LEU A C 1
ATOM 769 O O . LEU A 1 97 ? -11.613 -2.483 11.128 1.00 82.88 97 LEU A O 1
ATOM 773 N N . PRO A 1 98 ? -10.727 -2.272 13.209 1.00 64.75 98 PRO A N 1
ATOM 774 C CA . PRO A 1 98 ? -11.725 -1.335 13.725 1.00 64.75 98 PRO A CA 1
ATOM 775 C C . PRO A 1 98 ? -11.602 0.076 13.140 1.00 64.75 98 PRO A C 1
ATOM 777 O O . PRO A 1 98 ? -10.477 0.471 12.756 1.00 64.75 98 PRO A O 1
#

Sequence (98 aa):
MARTREWIEIEERRVQEERHRQERAAQPPPEWVAQNGVGSGPPTIHTTLGDSANTCWDAEVDYARVRPITREQARRALTEEGAQACIQCRPDTVLGLP

pLDDT: mean 72.93, std 12.71, range [47.19, 91.25]

Secondary structure (DSSP, 8-state):
-HHHHHHHHHHHHHHHHHHHHHHHHSSPPPSEEEEPPSSSSPPEEEES-STTTTSTTSTTS-TTSEEEE-HHHHHHHHHTS-PEEPTTT-HHHHHT--

Radius of gyration: 18.34 Å; chains: 1; bounding box: 54×25×46 Å